Protein AF-A0A959GGW8-F1 (afdb_monomer_lite)

Radius of gyration: 22.42 Å; chains: 1; bounding box: 46×36×60 Å

Secondary structure (DSSP, 8-state):
-HHHHHHHHHHHHHTTTT---S-SSTT--EEEEEEEEEEE----BTTB-S---EEEEEEEEEEEE-SSS-EEEEEEEEE-------TT--TT-

Sequence (93 aa):
MKKIQLFLAVLFLLFTVSLSAQTTGPERRFEGGLVAGFNMSQIDGDLLHGFHKLGFNAGGRVNALLNERWRIGLELLFSQQGASRSKLDNPAS

Foldseek 3Di:
DVVVVVVVVVVVVVVPPDPCVDDPDQPPFKDKDKDKDKDQAADDDPQFDDRPDIKIKIWMKMWGDPDPPDIDMDIDMDIDYYTDHDPPSDPPD

pLDDT: mean 79.96, std 13.53, range [52.0, 97.0]

Structure (mmCIF, N/CA/C/O backbone):
data_AF-A0A959GGW8-F1
#
_entry.id   AF-A0A959GGW8-F1
#
loop_
_atom_site.group_PDB
_atom_site.id
_atom_site.type_symbol
_atom_site.label_atom_id
_atom_site.label_alt_id
_atom_site.label_comp_id
_atom_site.label_asym_id
_atom_site.label_entity_id
_atom_site.label_seq_id
_atom_site.pdbx_PDB_ins_code
_atom_site.Cartn_x
_atom_site.Cartn_y
_atom_site.Cartn_z
_atom_site.occupancy
_atom_site.B_iso_or_equiv
_atom_site.auth_seq_id
_atom_site.auth_comp_id
_atom_site.auth_asym_id
_atom_site.auth_atom_id
_atom_site.pdbx_PDB_model_num
ATOM 1 N N . MET A 1 1 ? 26.149 -23.287 12.617 1.00 66.44 1 MET A N 1
ATOM 2 C CA . MET A 1 1 ? 25.772 -21.897 12.974 1.00 66.44 1 MET A CA 1
ATOM 3 C C . MET A 1 1 ? 24.549 -21.403 12.194 1.00 66.44 1 MET A C 1
ATOM 5 O O . MET A 1 1 ? 23.539 -21.146 12.829 1.00 66.44 1 MET A O 1
ATOM 9 N N . LYS A 1 2 ? 24.554 -21.391 10.849 1.00 81.19 2 LYS A N 1
ATOM 10 C CA . LYS A 1 2 ? 23.408 -20.923 10.025 1.00 81.19 2 LYS A CA 1
ATOM 11 C C . LYS A 1 2 ? 22.059 -21.612 10.312 1.00 81.19 2 LYS A C 1
ATOM 13 O O . LYS A 1 2 ? 21.029 -20.955 10.342 1.00 81.19 2 LYS A O 1
ATOM 18 N N . LYS A 1 3 ? 22.063 -22.925 10.583 1.00 83.69 3 LYS A N 1
ATOM 19 C CA . LYS A 1 3 ? 20.843 -23.695 10.913 1.00 83.69 3 LYS A CA 1
ATOM 20 C C . LYS A 1 3 ? 20.213 -23.278 12.250 1.00 83.69 3 LYS A C 1
ATOM 22 O O . LYS A 1 3 ? 18.999 -23.205 12.352 1.00 83.69 3 LYS A O 1
ATOM 27 N N . ILE A 1 4 ? 21.046 -22.958 13.243 1.00 92.06 4 ILE A N 1
ATOM 28 C CA . ILE A 1 4 ? 20.609 -22.446 14.552 1.00 92.06 4 ILE A CA 1
ATOM 29 C C . ILE A 1 4 ? 20.041 -21.033 14.407 1.00 92.06 4 ILE A C 1
ATOM 31 O O . ILE A 1 4 ? 19.006 -20.735 14.983 1.00 92.06 4 ILE A O 1
ATOM 35 N N . GLN A 1 5 ? 20.657 -20.187 13.577 1.00 88.00 5 GLN A N 1
ATOM 36 C CA . GLN A 1 5 ? 20.134 -18.848 13.284 1.00 88.00 5 GLN A CA 1
ATOM 37 C C . GLN A 1 5 ? 18.775 -18.904 12.574 1.00 88.00 5 GLN A C 1
ATOM 39 O O . GLN A 1 5 ? 17.867 -18.170 12.944 1.00 88.00 5 GLN A O 1
ATOM 44 N N . LEU A 1 6 ? 18.612 -19.811 11.603 1.00 91.00 6 LEU A N 1
ATOM 45 C CA . LEU A 1 6 ? 17.331 -20.030 10.928 1.00 91.00 6 LEU A CA 1
ATOM 46 C C . LEU A 1 6 ? 16.260 -20.531 11.906 1.00 91.00 6 LEU A C 1
ATOM 48 O O . LEU A 1 6 ? 15.140 -20.034 11.900 1.00 91.00 6 LEU A O 1
ATOM 52 N N . PHE A 1 7 ? 16.618 -21.474 12.779 1.00 91.94 7 PHE A N 1
ATOM 53 C CA . PHE A 1 7 ? 15.721 -21.989 13.809 1.00 91.94 7 PHE A CA 1
ATOM 54 C C . PHE A 1 7 ? 15.269 -20.893 14.785 1.00 91.94 7 PHE A C 1
ATOM 56 O O . PHE A 1 7 ? 14.081 -20.779 15.069 1.00 91.94 7 PHE A O 1
ATOM 63 N N . LEU A 1 8 ? 16.191 -20.037 15.237 1.00 90.44 8 LEU A N 1
ATOM 64 C CA . LEU A 1 8 ? 15.875 -18.899 16.104 1.00 90.44 8 LEU A CA 1
ATOM 65 C C . LEU A 1 8 ? 14.995 -17.855 15.401 1.00 90.44 8 LEU A C 1
ATOM 67 O O . LEU A 1 8 ? 14.087 -17.317 16.026 1.00 90.44 8 LEU A O 1
ATOM 71 N N . ALA A 1 9 ? 15.211 -17.600 14.106 1.00 86.75 9 ALA A N 1
ATOM 72 C CA . ALA A 1 9 ? 14.373 -16.691 13.323 1.00 86.75 9 ALA A CA 1
ATOM 73 C C . ALA A 1 9 ? 12.938 -17.220 13.160 1.00 86.75 9 ALA A C 1
ATOM 75 O O . ALA A 1 9 ? 11.982 -16.465 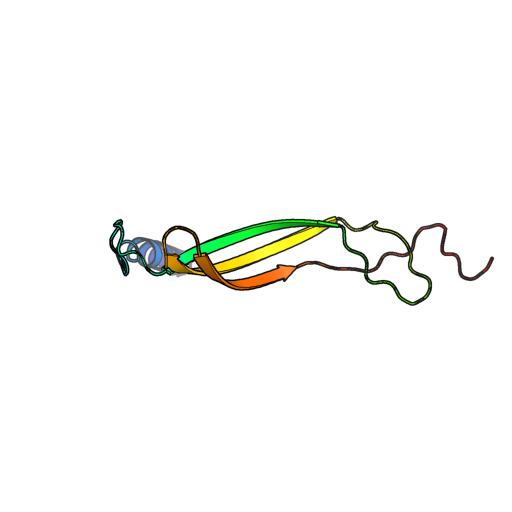13.317 1.00 86.75 9 ALA A O 1
ATOM 76 N N . VAL A 1 10 ? 12.780 -18.524 12.904 1.00 86.88 10 VAL A N 1
ATOM 77 C CA . VAL A 1 10 ? 11.462 -19.178 12.836 1.00 86.88 10 VAL A CA 1
ATOM 78 C C . VAL A 1 10 ? 10.775 -19.157 14.204 1.00 86.88 10 VAL A C 1
ATOM 80 O O . VAL A 1 10 ? 9.597 -18.826 14.284 1.00 86.88 10 VAL A O 1
ATOM 83 N N . LEU A 1 11 ? 11.505 -19.436 15.288 1.00 84.31 11 LEU A N 1
ATOM 84 C CA . LEU A 1 11 ? 10.974 -19.387 16.653 1.00 84.31 11 LEU A CA 1
ATOM 85 C C . LEU A 1 11 ? 10.516 -17.973 17.049 1.00 84.31 11 LEU A C 1
ATOM 87 O O . LEU A 1 11 ? 9.460 -17.821 17.658 1.00 84.31 11 LEU A O 1
ATOM 91 N N . PHE A 1 12 ? 11.272 -16.941 16.662 1.00 80.38 12 PHE A N 1
ATOM 92 C CA . PHE A 1 12 ? 10.894 -15.541 16.862 1.00 80.38 12 PHE A CA 1
ATOM 93 C C . PHE A 1 12 ? 9.607 -15.187 16.102 1.00 80.38 12 PHE A C 1
ATOM 95 O O . PHE A 1 12 ? 8.723 -14.554 16.671 1.00 80.38 12 PHE A O 1
ATOM 102 N N . LEU A 1 13 ? 9.456 -15.664 14.859 1.00 76.25 13 LEU A N 1
ATOM 103 C CA . LEU A 1 13 ? 8.239 -15.474 14.059 1.00 76.25 13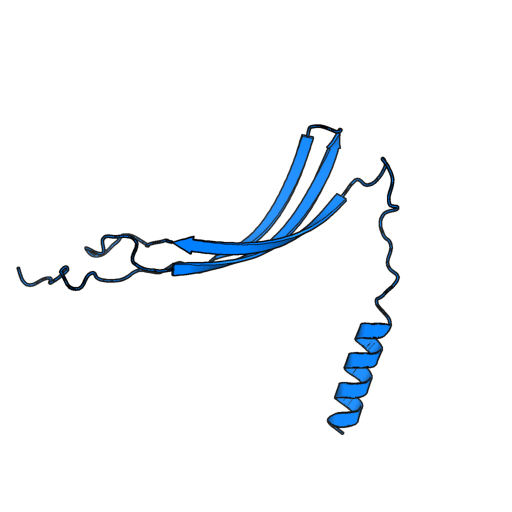 LEU A CA 1
ATOM 104 C C . LEU A 1 13 ? 7.004 -16.170 14.657 1.00 76.25 13 LEU A C 1
ATOM 106 O O . LEU A 1 13 ? 5.881 -15.713 14.468 1.00 76.25 13 LEU A O 1
ATOM 110 N N . LEU A 1 14 ? 7.197 -17.280 15.373 1.00 71.31 14 LEU A N 1
ATOM 111 C CA . LEU A 1 14 ? 6.116 -18.016 16.037 1.00 71.31 14 LEU A CA 1
ATOM 112 C C . LEU A 1 14 ? 5.661 -17.349 17.348 1.00 71.31 14 LEU A C 1
ATOM 114 O O . LEU A 1 14 ? 4.534 -17.571 17.782 1.00 71.31 14 LEU A O 1
ATOM 118 N N . PHE A 1 15 ? 6.499 -16.509 17.967 1.00 63.34 15 PHE A N 1
ATOM 119 C CA . PHE A 1 15 ? 6.196 -15.827 19.233 1.00 63.34 15 PHE A CA 1
ATOM 120 C C . PHE A 1 15 ? 5.408 -14.513 19.069 1.00 63.34 15 PHE A C 1
ATOM 122 O O . PHE A 1 15 ? 4.948 -13.944 20.057 1.00 63.34 15 PHE A O 1
ATOM 129 N N . THR A 1 16 ? 5.203 -14.023 17.842 1.00 59.25 16 THR A N 1
ATOM 130 C CA . THR A 1 16 ? 4.523 -12.739 17.577 1.00 59.25 16 THR A CA 1
ATOM 131 C C . THR A 1 16 ? 2.991 -12.827 17.507 1.00 59.25 16 THR A C 1
ATOM 133 O O . THR A 1 16 ? 2.343 -11.867 17.101 1.00 59.25 16 THR A O 1
ATOM 136 N N . VAL A 1 17 ? 2.380 -13.959 17.871 1.00 58.62 17 VAL A N 1
ATOM 137 C CA . VAL A 1 17 ? 0.984 -14.271 17.497 1.00 58.62 17 VAL A CA 1
ATOM 138 C C . VAL A 1 17 ? -0.101 -13.538 18.311 1.00 58.62 17 VAL A C 1
ATOM 140 O O . VAL A 1 17 ? -1.255 -13.551 17.896 1.00 58.62 17 VAL A O 1
ATOM 143 N N . SER A 1 18 ? 0.212 -12.809 19.390 1.00 56.75 18 SER A N 1
ATOM 144 C CA . SER A 1 18 ? -0.854 -12.314 20.292 1.00 56.75 18 SER A CA 1
ATOM 145 C C . SER A 1 18 ? -0.771 -10.843 20.717 1.00 56.75 18 SER A C 1
ATOM 147 O O . SER A 1 18 ? -1.133 -10.513 21.844 1.00 56.75 18 SER A O 1
ATOM 149 N N . LEU A 1 19 ? -0.365 -9.925 19.830 1.00 52.00 19 LEU A N 1
ATOM 150 C CA . LEU A 1 19 ? -0.655 -8.494 20.025 1.00 52.00 19 LEU A CA 1
ATOM 151 C C . LEU A 1 19 ? -2.021 -8.149 19.416 1.00 52.00 19 LEU A C 1
ATOM 153 O O . LEU A 1 19 ? -2.125 -7.684 18.283 1.00 52.00 19 LEU A O 1
ATOM 157 N N . SER A 1 20 ? -3.090 -8.368 20.183 1.00 57.94 20 SER A N 1
ATOM 158 C CA . SER A 1 20 ? -4.430 -7.920 19.797 1.00 57.94 20 SER A CA 1
ATOM 159 C C . SER A 1 20 ? -4.655 -6.488 20.283 1.00 57.94 20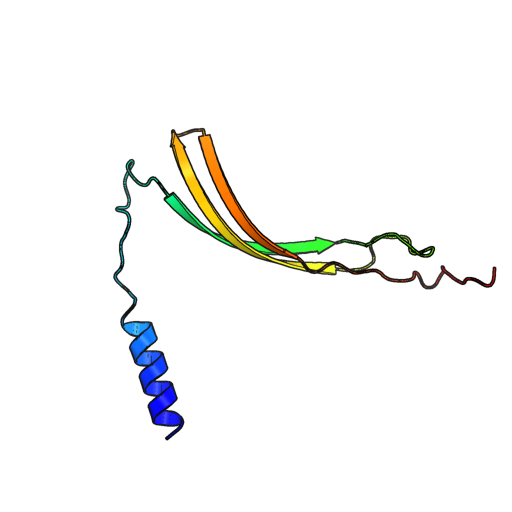 SER A C 1
ATOM 161 O O . SER A 1 20 ? -5.235 -6.260 21.339 1.00 57.94 20 SER A O 1
ATOM 163 N N . ALA A 1 21 ? -4.169 -5.505 19.520 1.00 59.34 21 ALA A N 1
ATOM 164 C CA . ALA A 1 21 ? -4.332 -4.087 19.858 1.00 59.34 21 ALA A CA 1
ATOM 165 C C . ALA A 1 21 ? -5.792 -3.600 19.754 1.00 59.34 21 ALA A C 1
ATOM 167 O O . ALA A 1 21 ? -6.120 -2.532 20.264 1.00 59.34 21 ALA A O 1
ATOM 168 N N . GLN A 1 22 ? -6.669 -4.351 19.076 1.00 61.50 22 GLN A N 1
ATOM 169 C CA . GLN A 1 22 ? -8.077 -3.997 18.897 1.00 61.50 22 GLN A CA 1
ATOM 170 C C . GLN A 1 22 ? -8.956 -5.249 18.940 1.00 61.50 22 GLN A C 1
ATOM 172 O O . GLN A 1 22 ? -8.715 -6.214 18.217 1.00 61.50 22 GLN A O 1
ATOM 177 N N . THR A 1 23 ? -9.970 -5.222 19.801 1.00 62.31 23 THR A N 1
ATOM 178 C CA . THR A 1 23 ? -11.017 -6.248 19.898 1.00 62.31 23 THR A CA 1
ATOM 179 C C . THR A 1 23 ? -11.910 -6.227 18.650 1.00 62.31 23 THR A C 1
ATOM 181 O O . THR A 1 23 ? -12.155 -5.173 18.055 1.00 62.31 23 THR A O 1
ATOM 184 N N . THR A 1 24 ? -12.369 -7.401 18.213 1.00 61.50 24 THR A N 1
ATOM 185 C CA . THR A 1 24 ? -13.281 -7.574 17.075 1.00 61.50 24 THR A CA 1
ATOM 186 C C . THR A 1 24 ? -14.694 -7.160 17.504 1.00 61.50 24 THR A C 1
ATOM 188 O O . THR A 1 24 ? -15.522 -7.985 17.869 1.00 61.50 24 THR A O 1
ATOM 191 N N . GLY A 1 25 ? -14.961 -5.855 17.519 1.00 66.88 25 GLY A N 1
ATOM 192 C CA . GLY A 1 25 ? -16.254 -5.293 17.909 1.00 66.88 25 GLY A CA 1
ATOM 193 C C . GLY A 1 25 ? -16.538 -3.949 17.233 1.00 66.88 25 GLY A C 1
ATOM 194 O O . GLY A 1 25 ? -15.687 -3.448 16.491 1.00 66.88 25 GLY A O 1
ATOM 195 N N . PRO A 1 26 ? -17.707 -3.335 17.499 1.00 64.38 26 PRO A N 1
ATOM 196 C CA . PRO A 1 26 ? -18.079 -2.016 16.963 1.00 64.38 26 PRO A CA 1
ATOM 197 C C . PRO A 1 26 ? -17.087 -0.898 17.335 1.00 64.38 26 PRO A C 1
ATOM 199 O O . PRO A 1 26 ? -17.099 0.173 16.737 1.00 64.38 26 PRO A O 1
ATOM 202 N N . GLU A 1 27 ? -16.194 -1.158 18.290 1.00 69.38 27 GLU A N 1
ATOM 203 C CA . GLU A 1 27 ? -15.183 -0.222 18.786 1.00 69.38 27 GLU A CA 1
ATOM 204 C C . GLU A 1 27 ? -13.861 -0.251 18.005 1.00 69.38 27 GLU A C 1
ATOM 206 O O . GLU A 1 27 ? -12.966 0.549 18.286 1.00 69.38 27 GLU A O 1
ATOM 211 N N . ARG A 1 28 ? -13.709 -1.147 17.016 1.00 76.19 28 ARG A N 1
ATOM 212 C CA . ARG A 1 28 ? -12.510 -1.197 16.169 1.00 76.19 28 ARG A CA 1
ATOM 213 C C . ARG A 1 28 ? -12.368 0.125 15.420 1.00 76.19 28 ARG A C 1
ATOM 215 O O . ARG A 1 28 ? -13.078 0.385 14.450 1.00 76.19 28 ARG A O 1
ATOM 222 N N . ARG A 1 29 ? -11.434 0.960 15.874 1.00 83.38 29 ARG A N 1
ATOM 223 C CA . ARG A 1 29 ? -11.221 2.306 15.340 1.00 83.38 29 ARG A CA 1
ATOM 224 C C . ARG A 1 29 ? -10.236 2.325 14.181 1.00 83.38 29 ARG A C 1
ATOM 226 O O . ARG A 1 29 ? -10.350 3.218 13.352 1.00 83.38 29 ARG A O 1
ATOM 233 N N . PHE A 1 30 ? -9.319 1.360 14.085 1.00 86.94 30 PHE A N 1
ATOM 234 C CA . PHE A 1 30 ? -8.297 1.311 13.041 1.00 86.94 30 PHE A CA 1
ATOM 235 C C . PHE A 1 30 ? -8.231 -0.038 12.315 1.00 86.94 30 PHE A C 1
ATOM 237 O O . PHE A 1 30 ? -8.204 -1.108 12.923 1.00 86.94 30 PHE A O 1
ATOM 244 N N . GLU A 1 31 ? -8.119 0.014 10.993 1.00 87.69 31 GLU A N 1
ATOM 245 C CA . GLU A 1 31 ? -7.935 -1.128 10.109 1.00 87.69 31 GLU A CA 1
ATOM 246 C C . GLU A 1 31 ? -6.607 -1.032 9.370 1.00 87.69 31 GLU A C 1
ATOM 248 O O . GLU A 1 31 ? -6.440 -0.166 8.519 1.00 87.69 31 GLU A O 1
ATOM 253 N N . GLY A 1 32 ? -5.689 -1.954 9.656 1.00 90.19 32 GLY A N 1
ATOM 254 C CA . GLY A 1 32 ? -4.516 -2.188 8.819 1.00 90.19 32 GLY A CA 1
ATOM 255 C C . GLY A 1 32 ? -4.827 -3.164 7.684 1.00 90.19 32 GLY A C 1
ATOM 256 O O . GLY A 1 32 ? -5.629 -4.083 7.860 1.00 90.19 32 GLY A O 1
ATOM 257 N N . GLY A 1 33 ? -4.179 -2.987 6.537 1.00 89.81 33 GLY A N 1
ATOM 258 C CA . GLY A 1 33 ? -4.261 -3.915 5.413 1.00 89.81 33 GLY A CA 1
ATOM 259 C C . GLY A 1 33 ? -3.048 -3.827 4.494 1.00 89.81 33 GLY A C 1
ATOM 260 O O . GLY A 1 33 ? -2.292 -2.858 4.537 1.00 89.81 33 GLY A O 1
ATOM 261 N N . LEU A 1 34 ? -2.879 -4.843 3.653 1.00 94.88 34 LEU A N 1
ATOM 262 C CA . LEU A 1 34 ? -1.937 -4.819 2.537 1.00 94.88 34 LEU A CA 1
ATOM 263 C C . LEU A 1 34 ? -2.697 -4.509 1.248 1.00 94.88 34 LEU A C 1
ATOM 265 O O . LEU A 1 34 ? -3.844 -4.922 1.080 1.00 94.88 34 LEU A O 1
ATOM 269 N N . VAL A 1 35 ? -2.043 -3.790 0.347 1.00 94.75 35 VAL A N 1
ATOM 270 C CA . VAL A 1 35 ? -2.536 -3.472 -0.993 1.00 94.75 35 VAL A CA 1
ATOM 271 C C . VAL A 1 35 ? -1.547 -4.064 -1.983 1.00 94.75 35 VAL A C 1
ATOM 273 O O . VAL A 1 35 ? -0.341 -3.929 -1.797 1.00 94.75 35 VAL A O 1
ATOM 276 N N . ALA A 1 36 ? -2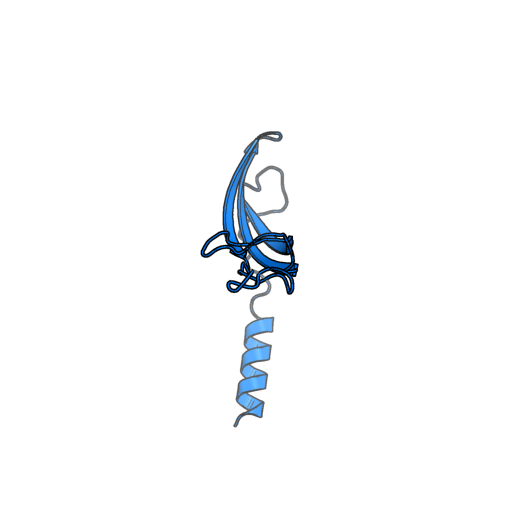.038 -4.745 -3.011 1.00 95.44 36 ALA A N 1
ATOM 277 C CA . ALA A 1 36 ? -1.220 -5.251 -4.103 1.00 95.44 36 ALA A CA 1
ATOM 278 C C . ALA A 1 36 ? -2.059 -5.325 -5.379 1.00 95.44 36 ALA A C 1
ATOM 280 O O . ALA A 1 36 ? -3.254 -5.617 -5.324 1.00 95.44 36 ALA A O 1
ATOM 281 N N . GLY A 1 37 ? -1.434 -5.084 -6.525 1.00 94.19 37 GLY A N 1
ATOM 282 C CA . GLY A 1 37 ? -2.111 -5.096 -7.809 1.00 94.19 37 GLY A CA 1
ATOM 283 C C . GLY A 1 37 ? -1.169 -4.832 -8.973 1.00 94.19 37 GLY A C 1
ATOM 284 O O . GLY A 1 37 ? 0.047 -4.717 -8.824 1.00 94.19 37 GLY A O 1
ATOM 285 N N . PHE A 1 38 ? -1.756 -4.716 -10.156 1.00 94.06 38 PHE A N 1
ATOM 286 C CA . PHE A 1 38 ? -1.044 -4.375 -11.381 1.00 94.06 38 PHE A CA 1
ATOM 287 C C . PHE A 1 38 ? -1.491 -2.999 -11.871 1.00 94.06 38 PHE A C 1
ATOM 289 O O . PHE A 1 38 ? -2.600 -2.556 -11.577 1.00 94.06 38 PHE A O 1
ATOM 296 N N . ASN A 1 39 ? -0.619 -2.308 -12.595 1.00 90.25 39 ASN A N 1
ATOM 297 C CA . ASN A 1 39 ? -0.933 -1.072 -13.299 1.00 90.25 39 ASN A CA 1
ATOM 298 C C . ASN A 1 39 ? -0.371 -1.133 -14.726 1.00 90.25 39 ASN A C 1
ATOM 300 O O . ASN A 1 39 ? 0.534 -1.913 -15.010 1.00 90.25 39 ASN A O 1
ATOM 304 N N . MET A 1 40 ? -0.906 -0.313 -15.624 1.00 88.00 40 MET A N 1
ATOM 305 C CA . MET A 1 40 ? -0.257 0.013 -16.892 1.00 88.00 40 MET A CA 1
ATOM 306 C C . MET A 1 40 ? 0.001 1.514 -16.880 1.00 88.00 40 MET A C 1
ATOM 308 O O . MET A 1 40 ? -0.944 2.298 -16.842 1.00 88.00 40 MET A O 1
ATOM 312 N N . SER A 1 41 ? 1.272 1.909 -16.832 1.00 82.31 41 SER A N 1
ATOM 313 C CA . SER A 1 41 ? 1.680 3.312 -16.727 1.00 82.31 41 SER A CA 1
ATOM 314 C C . SER A 1 41 ? 2.876 3.602 -17.630 1.00 82.31 41 SER A C 1
ATOM 316 O O . SER A 1 41 ? 3.761 2.759 -17.803 1.00 82.31 41 SER A O 1
ATOM 318 N N . GLN A 1 42 ? 2.890 4.798 -18.219 1.00 79.94 42 GLN A N 1
ATOM 319 C CA . GLN A 1 42 ? 4.000 5.310 -19.011 1.00 79.94 42 GLN A CA 1
ATOM 320 C C . GLN A 1 42 ? 4.322 6.739 -18.569 1.00 79.94 42 GLN A C 1
ATOM 322 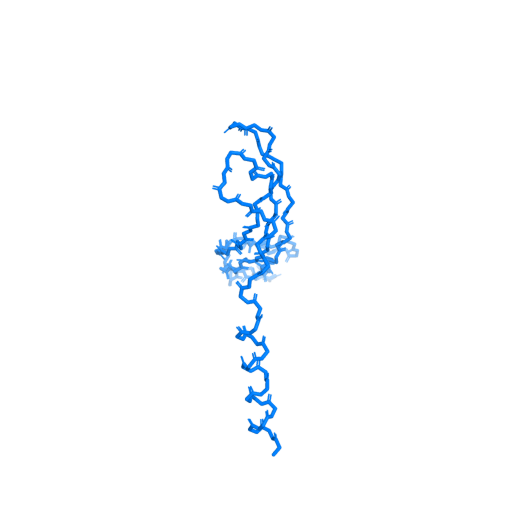O O . GLN A 1 42 ? 3.421 7.551 -18.380 1.00 79.94 42 GLN A O 1
ATOM 327 N N . ILE A 1 43 ? 5.607 7.019 -18.355 1.00 81.56 43 ILE A N 1
ATOM 328 C CA . ILE A 1 43 ? 6.098 8.382 -18.139 1.00 81.56 43 ILE A CA 1
ATOM 329 C C . ILE A 1 43 ? 6.351 8.992 -19.520 1.00 81.56 43 ILE A C 1
ATOM 331 O O . ILE A 1 43 ? 7.224 8.509 -20.246 1.00 81.56 43 ILE A O 1
ATOM 335 N N . ASP A 1 44 ? 5.582 10.022 -19.867 1.00 77.69 44 ASP A N 1
ATOM 336 C CA . ASP A 1 44 ? 5.704 10.740 -21.138 1.00 77.69 44 ASP A CA 1
ATOM 337 C C . ASP A 1 44 ? 6.839 11.777 -21.079 1.00 77.69 44 ASP A C 1
ATOM 339 O O . ASP A 1 44 ? 6.978 12.531 -20.114 1.00 77.69 44 ASP A O 1
ATOM 343 N N . GLY A 1 45 ? 7.662 11.808 -22.128 1.00 75.69 45 GLY A N 1
ATOM 344 C CA . GLY A 1 45 ? 8.833 12.680 -22.279 1.00 75.69 45 GLY A CA 1
ATOM 345 C C . GLY A 1 45 ? 9.701 12.206 -23.448 1.00 75.69 45 GLY A C 1
ATOM 346 O O . GLY A 1 45 ? 9.560 11.066 -23.869 1.00 75.69 45 GLY A O 1
ATOM 347 N N . ASP A 1 46 ? 10.566 13.053 -24.011 1.00 74.31 46 ASP A N 1
ATOM 348 C CA . ASP A 1 46 ? 11.517 12.686 -25.084 1.00 74.31 46 ASP A CA 1
ATOM 349 C C . ASP A 1 46 ? 10.923 11.853 -26.249 1.00 74.31 46 ASP A C 1
ATOM 351 O O . ASP A 1 46 ? 11.525 10.868 -26.691 1.00 74.31 46 ASP A O 1
ATOM 355 N N . LEU A 1 47 ? 9.739 12.254 -26.743 1.00 69.19 47 LEU A N 1
ATOM 356 C CA . LEU A 1 47 ? 8.977 11.604 -27.831 1.00 69.19 47 LEU A CA 1
ATOM 357 C C . LEU A 1 47 ? 8.506 10.164 -27.529 1.00 69.19 47 LEU A C 1
ATOM 359 O O . LEU A 1 47 ? 8.200 9.406 -28.445 1.00 69.19 47 LEU A O 1
ATOM 363 N N . LEU A 1 48 ? 8.450 9.769 -26.255 1.00 65.19 48 LEU A N 1
ATOM 364 C CA . LEU A 1 48 ? 7.935 8.472 -25.808 1.00 65.19 48 LEU A CA 1
ATOM 365 C C . LEU A 1 48 ? 6.408 8.514 -25.718 1.00 65.19 48 LEU A C 1
ATOM 367 O O . LEU A 1 48 ? 5.876 9.284 -24.922 1.00 65.19 48 LEU A O 1
ATOM 371 N N . HIS A 1 49 ? 5.708 7.648 -26.463 1.00 62.41 49 HIS A N 1
ATOM 372 C CA . HIS A 1 49 ? 4.239 7.572 -26.440 1.00 62.41 49 HIS A CA 1
ATOM 373 C C . HIS A 1 49 ? 3.695 6.132 -26.275 1.00 62.41 49 HIS A C 1
ATOM 375 O O . HIS A 1 49 ? 4.295 5.159 -26.739 1.00 62.41 49 HIS A O 1
ATOM 381 N N . GLY A 1 50 ? 2.540 5.984 -25.605 1.00 64.44 50 GLY A N 1
ATOM 382 C CA . GLY A 1 50 ? 1.792 4.720 -25.445 1.00 64.44 50 GLY A CA 1
ATOM 383 C C . GLY A 1 50 ? 1.673 4.208 -23.997 1.00 64.44 50 GLY A C 1
ATOM 384 O O . GLY A 1 50 ? 2.077 4.885 -23.069 1.00 64.44 50 GLY A O 1
ATOM 385 N N . PHE A 1 51 ? 1.097 3.014 -23.785 1.00 65.25 51 PHE A N 1
ATOM 386 C CA . PHE A 1 51 ? 1.014 2.334 -22.472 1.00 65.25 51 PHE A CA 1
ATOM 387 C C . PHE A 1 51 ? 1.574 0.912 -22.574 1.00 65.25 51 PHE A C 1
ATOM 389 O O . PHE A 1 51 ? 0.863 -0.081 -22.440 1.00 65.25 51 PHE A O 1
ATOM 396 N N . HIS A 1 52 ? 2.868 0.798 -22.863 1.00 69.69 52 HIS A N 1
ATOM 397 C CA . HIS A 1 52 ? 3.473 -0.494 -23.208 1.00 69.69 52 HIS A CA 1
ATOM 398 C C . HIS A 1 52 ? 4.071 -1.251 -22.014 1.00 69.69 52 HIS A C 1
ATOM 400 O O . HIS A 1 52 ? 4.669 -2.311 -22.199 1.00 69.69 52 HIS A O 1
ATOM 406 N N . LYS A 1 53 ? 3.950 -0.724 -20.787 1.00 75.06 53 LYS A N 1
ATOM 407 C CA . LYS A 1 53 ? 4.561 -1.320 -19.592 1.00 75.06 53 LYS A CA 1
ATOM 408 C C . LYS A 1 53 ? 3.514 -1.750 -18.574 1.00 75.06 53 LYS A C 1
ATOM 410 O O . LYS A 1 53 ? 2.858 -0.917 -17.956 1.00 75.06 53 LYS A O 1
ATOM 415 N N . LEU A 1 54 ? 3.416 -3.065 -18.378 1.00 86.44 54 LEU A N 1
ATOM 416 C CA . LEU A 1 54 ? 2.750 -3.653 -17.222 1.00 86.44 54 LEU A CA 1
ATOM 417 C C . LEU A 1 54 ? 3.658 -3.480 -15.997 1.00 86.44 54 LEU A C 1
ATOM 419 O O . LEU A 1 54 ? 4.788 -3.965 -15.985 1.00 86.44 54 LEU A O 1
ATOM 423 N N . GLY A 1 55 ? 3.166 -2.774 -14.987 1.00 89.00 55 GLY A N 1
ATOM 424 C CA . GLY A 1 55 ? 3.820 -2.558 -13.704 1.00 89.00 55 GLY A CA 1
ATOM 425 C C . GLY A 1 55 ? 3.093 -3.275 -12.571 1.00 89.00 55 GLY A C 1
ATOM 426 O O . GLY A 1 55 ? 1.899 -3.567 -12.649 1.00 89.00 55 GLY A O 1
ATOM 427 N N . PHE A 1 56 ? 3.816 -3.548 -11.491 1.00 93.75 56 PHE A N 1
ATOM 428 C CA . PHE A 1 56 ? 3.244 -4.008 -10.229 1.00 93.75 56 PHE A CA 1
ATOM 429 C C . PHE A 1 56 ? 3.195 -2.858 -9.219 1.00 93.75 56 PHE A C 1
ATOM 431 O O . PHE A 1 56 ? 4.063 -1.981 -9.204 1.00 93.75 56 PHE A O 1
ATOM 438 N N . ASN A 1 57 ? 2.182 -2.862 -8.360 1.00 95.31 57 ASN A N 1
ATOM 439 C CA . ASN A 1 57 ? 2.092 -1.974 -7.211 1.00 95.31 57 ASN A CA 1
ATOM 440 C C . ASN A 1 57 ? 1.774 -2.776 -5.950 1.00 95.31 57 ASN A C 1
ATOM 442 O O . ASN A 1 57 ? 1.022 -3.747 -5.998 1.00 95.31 57 ASN A O 1
ATOM 446 N N . ALA A 1 58 ? 2.368 -2.380 -4.828 1.00 97.00 58 ALA A N 1
ATOM 447 C CA . ALA A 1 58 ? 2.077 -2.962 -3.527 1.00 97.00 58 ALA A CA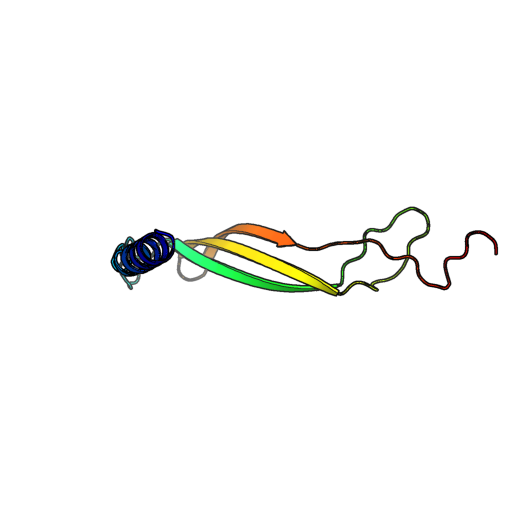 1
ATOM 448 C C . ALA A 1 58 ? 2.420 -2.017 -2.384 1.00 97.00 58 ALA A C 1
ATOM 450 O O . ALA A 1 58 ? 3.259 -1.134 -2.523 1.00 97.00 58 ALA A O 1
ATOM 451 N N . GLY A 1 59 ? 1.811 -2.231 -1.228 1.00 95.38 59 GLY A N 1
ATOM 452 C CA . GLY A 1 59 ? 2.072 -1.430 -0.050 1.00 95.38 59 GLY A CA 1
ATOM 453 C C . GLY A 1 59 ? 1.178 -1.778 1.127 1.00 95.38 59 GLY A C 1
ATOM 454 O O . GLY A 1 59 ? 0.514 -2.815 1.151 1.00 95.38 59 GLY A O 1
ATOM 455 N N . GLY A 1 60 ? 1.184 -0.896 2.117 1.00 96.81 60 GLY A N 1
ATOM 456 C CA . GLY A 1 60 ? 0.358 -1.004 3.312 1.00 96.81 60 GLY A CA 1
ATOM 457 C C . GLY A 1 60 ? -0.644 0.138 3.391 1.00 96.81 60 GLY A C 1
ATOM 458 O O . GLY A 1 60 ? -0.375 1.247 2.931 1.00 96.81 60 GLY A O 1
ATOM 459 N N . ARG A 1 61 ? -1.786 -0.124 4.021 1.00 95.06 61 ARG A N 1
ATOM 460 C CA . ARG A 1 61 ? -2.785 0.888 4.359 1.00 95.06 61 ARG A CA 1
ATOM 461 C C . ARG A 1 61 ? -3.182 0.807 5.823 1.00 95.06 61 ARG A C 1
ATOM 463 O O . ARG A 1 61 ? -3.211 -0.280 6.401 1.00 95.06 61 ARG A O 1
ATOM 470 N N . VAL A 1 62 ? -3.549 1.948 6.391 1.00 93.88 62 VAL A N 1
ATOM 471 C CA . VAL A 1 62 ? -4.179 2.062 7.708 1.00 93.88 62 VAL A CA 1
ATOM 472 C C . VAL A 1 62 ? -5.372 3.003 7.598 1.00 93.88 62 VAL A C 1
ATOM 474 O O . VAL A 1 62 ? -5.218 4.139 7.172 1.00 93.88 62 VAL A O 1
ATOM 477 N N . ASN A 1 63 ? -6.556 2.551 8.005 1.00 93.44 63 ASN A N 1
ATOM 478 C CA . ASN A 1 63 ? -7.797 3.324 7.973 1.00 93.44 63 ASN A CA 1
ATOM 479 C C . ASN A 1 63 ? -8.335 3.558 9.380 1.00 93.44 63 ASN A C 1
ATOM 481 O O . ASN A 1 63 ? -8.510 2.601 10.121 1.00 93.44 63 ASN A O 1
ATOM 485 N N . ALA A 1 64 ? -8.676 4.793 9.725 1.00 92.00 64 ALA A N 1
ATOM 486 C CA . ALA A 1 64 ? -9.484 5.138 10.883 1.00 92.00 64 ALA A CA 1
ATOM 487 C C . ALA A 1 64 ? -10.981 5.120 10.517 1.00 92.00 64 ALA A C 1
ATOM 489 O O . ALA A 1 64 ? -11.410 5.807 9.588 1.00 92.00 64 ALA A O 1
ATOM 490 N N . LEU A 1 65 ? -11.790 4.352 11.248 1.00 90.31 65 LEU A N 1
ATOM 491 C CA . LEU A 1 65 ? -13.244 4.293 11.093 1.00 90.31 65 LEU A CA 1
ATOM 492 C C . LEU A 1 65 ? -13.896 5.411 11.915 1.00 90.31 65 LEU A C 1
ATOM 494 O O . LEU A 1 65 ? -13.872 5.373 13.142 1.00 90.31 65 LEU A O 1
ATOM 498 N N . LEU A 1 66 ? -14.483 6.419 11.267 1.00 87.62 66 LEU A N 1
ATOM 499 C CA . LEU A 1 66 ? -15.142 7.527 11.975 1.00 87.62 66 LEU A CA 1
ATOM 500 C C . LEU A 1 66 ? -16.567 7.146 12.378 1.00 87.62 66 LEU A C 1
ATOM 502 O O . LEU A 1 66 ? -16.975 7.379 13.514 1.00 87.62 66 LEU A O 1
ATOM 506 N N . ASN A 1 67 ? -17.292 6.518 11.455 1.00 86.75 67 ASN A N 1
ATOM 507 C CA . ASN A 1 67 ? -18.617 5.935 11.649 1.00 86.75 67 ASN A CA 1
ATOM 508 C C . ASN A 1 67 ? -18.838 4.813 10.614 1.00 86.75 67 ASN A C 1
ATOM 510 O O . ASN A 1 67 ? -17.915 4.429 9.896 1.00 86.75 67 ASN A O 1
ATOM 514 N N . GLU A 1 68 ? -20.060 4.294 10.510 1.00 85.19 68 GLU A N 1
ATOM 515 C CA . GLU A 1 68 ? -20.396 3.193 9.595 1.00 85.19 68 GLU A CA 1
ATOM 516 C C . GLU A 1 68 ? -20.188 3.524 8.106 1.00 85.19 68 GLU A C 1
ATOM 518 O O . GLU A 1 68 ? -20.005 2.617 7.295 1.00 85.19 68 GLU A O 1
ATOM 523 N N . ARG A 1 69 ? -20.198 4.811 7.733 1.00 90.38 69 ARG A N 1
ATOM 524 C CA . ARG A 1 69 ? -20.120 5.272 6.335 1.00 90.38 69 ARG A CA 1
ATOM 525 C C . ARG A 1 69 ? -18.784 5.916 5.979 1.00 90.38 69 ARG A C 1
ATOM 527 O O . ARG A 1 69 ? -18.400 5.899 4.815 1.00 90.38 69 ARG A O 1
ATOM 534 N N . TRP A 1 70 ? -18.086 6.479 6.960 1.00 92.50 70 TRP A N 1
ATOM 535 C CA . TRP A 1 70 ? -16.895 7.294 6.751 1.00 92.50 70 TRP A CA 1
ATOM 536 C C . TRP A 1 70 ? -15.653 6.654 7.354 1.00 92.50 70 TRP A C 1
ATOM 538 O O . TRP A 1 70 ? -15.611 6.285 8.532 1.00 92.50 70 TRP A O 1
ATOM 548 N N . ARG A 1 71 ? -14.608 6.581 6.531 1.00 92.38 71 ARG A N 1
ATOM 549 C CA . ARG A 1 71 ? -13.276 6.107 6.901 1.00 92.38 71 ARG A CA 1
ATOM 550 C C . ARG A 1 71 ? -12.248 7.076 6.333 1.00 92.38 71 ARG A C 1
ATOM 552 O O . ARG A 1 71 ? -12.405 7.527 5.203 1.00 92.38 71 ARG A O 1
ATOM 559 N N . ILE A 1 72 ? -11.218 7.385 7.110 1.00 95.06 72 ILE A N 1
ATOM 560 C CA . ILE A 1 72 ? -10.065 8.170 6.654 1.00 95.06 72 ILE A CA 1
ATOM 561 C C . ILE A 1 72 ? -8.847 7.264 6.704 1.00 95.06 72 ILE A C 1
ATOM 563 O O . ILE A 1 72 ? -8.595 6.642 7.731 1.00 95.06 72 ILE A O 1
ATOM 567 N N . GLY A 1 73 ? -8.111 7.176 5.601 1.00 92.94 73 GLY A N 1
ATOM 568 C CA . GLY A 1 73 ? -6.983 6.267 5.459 1.00 92.94 73 GLY A CA 1
ATOM 569 C C . GLY A 1 73 ? -5.683 6.962 5.104 1.00 92.94 73 GLY A C 1
ATOM 570 O O . GLY A 1 73 ? -5.683 7.991 4.433 1.00 92.94 73 GLY A O 1
ATOM 571 N N . LEU A 1 74 ? -4.583 6.361 5.544 1.00 95.75 74 LEU A N 1
ATOM 572 C CA . LEU A 1 74 ? -3.240 6.618 5.050 1.00 95.75 74 LEU A CA 1
ATOM 573 C C . LEU A 1 74 ? -2.748 5.357 4.347 1.00 95.75 74 LEU A C 1
ATOM 575 O O . LEU A 1 74 ? -2.813 4.259 4.905 1.00 95.75 74 LEU A O 1
ATOM 579 N N . GLU A 1 75 ? -2.225 5.523 3.137 1.00 95.38 75 GLU A N 1
ATOM 580 C CA . GLU A 1 75 ? -1.644 4.437 2.354 1.00 95.38 75 GLU A CA 1
ATOM 581 C C . GLU A 1 75 ? -0.201 4.774 1.988 1.00 95.38 75 GLU A C 1
ATOM 583 O O . GLU A 1 75 ? 0.111 5.897 1.594 1.00 95.38 75 GLU A O 1
ATOM 588 N N . LEU A 1 76 ? 0.682 3.788 2.120 1.00 96.69 76 LEU A N 1
ATOM 589 C CA . LEU A 1 76 ? 2.054 3.856 1.643 1.00 96.69 76 LEU A CA 1
ATOM 590 C C . LEU A 1 76 ? 2.222 2.792 0.567 1.00 96.69 76 LEU A C 1
ATOM 592 O O . LEU A 1 76 ? 2.262 1.599 0.873 1.00 96.69 76 LEU A O 1
ATOM 596 N N . LEU A 1 77 ? 2.308 3.238 -0.684 1.00 96.00 77 LEU A N 1
ATOM 597 C CA . LEU A 1 77 ? 2.321 2.376 -1.859 1.00 96.00 77 LEU A CA 1
ATOM 598 C C . LEU A 1 77 ? 3.631 2.532 -2.632 1.00 96.00 77 LEU A C 1
ATOM 600 O O . LEU A 1 77 ? 4.060 3.637 -2.955 1.00 96.00 77 LEU A O 1
ATOM 604 N N . PHE A 1 78 ? 4.231 1.402 -2.980 1.00 94.88 78 PHE A N 1
ATOM 605 C CA . PHE A 1 78 ? 5.223 1.286 -4.035 1.00 94.88 78 PHE A CA 1
ATOM 606 C C . PHE A 1 78 ? 4.507 1.020 -5.362 1.00 94.88 78 PHE A C 1
ATOM 608 O O . PHE A 1 78 ? 3.627 0.163 -5.440 1.00 94.88 78 PHE A O 1
ATOM 615 N N . SER A 1 79 ? 4.898 1.731 -6.418 1.00 94.00 79 SER A N 1
ATOM 616 C CA . SER A 1 79 ? 4.349 1.547 -7.761 1.00 94.00 79 SER A CA 1
ATOM 617 C C . SER A 1 79 ? 5.472 1.558 -8.786 1.00 94.00 79 SER A C 1
ATOM 619 O O . SER A 1 79 ? 6.237 2.519 -8.865 1.00 94.00 79 SER A O 1
ATOM 621 N N . GLN A 1 80 ? 5.573 0.490 -9.574 1.00 90.50 80 GLN A N 1
ATOM 622 C CA . GLN A 1 80 ? 6.484 0.445 -10.708 1.00 90.50 80 GLN A CA 1
ATOM 623 C C . GLN A 1 80 ? 5.886 1.245 -11.857 1.00 90.50 80 GLN A C 1
ATOM 625 O O . GLN A 1 80 ? 4.801 0.928 -12.342 1.00 90.50 80 GLN A O 1
ATOM 630 N N . GLN A 1 81 ? 6.625 2.262 -12.285 1.00 86.81 81 GLN A N 1
ATOM 631 C CA . GLN A 1 81 ? 6.334 3.069 -13.462 1.00 86.81 81 GLN A CA 1
ATOM 632 C C . GLN A 1 81 ? 7.566 3.060 -14.363 1.00 86.81 81 GLN A C 1
ATOM 634 O O . GLN A 1 81 ? 8.692 2.884 -13.891 1.00 86.81 81 GLN A O 1
ATOM 639 N N . GLY A 1 82 ? 7.382 3.244 -15.666 1.00 79.25 82 GLY A N 1
ATOM 640 C CA . GLY A 1 82 ? 8.517 3.331 -16.575 1.00 79.25 82 GLY A CA 1
ATOM 641 C C . GLY A 1 82 ? 8.186 4.051 -17.870 1.00 79.25 82 GLY A C 1
ATOM 642 O O . GLY A 1 82 ? 7.040 4.383 -18.128 1.00 79.25 82 GLY A O 1
ATOM 643 N N . ALA A 1 83 ? 9.202 4.251 -18.705 1.00 74.56 83 ALA A N 1
ATOM 644 C CA . ALA A 1 83 ? 9.049 4.819 -20.042 1.00 74.56 83 ALA A CA 1
ATOM 645 C C . ALA A 1 83 ? 9.595 3.835 -21.087 1.00 74.56 83 ALA A C 1
ATOM 647 O O . ALA A 1 83 ? 10.665 3.249 -20.881 1.00 74.56 83 ALA A O 1
ATOM 648 N N . SER A 1 84 ? 8.836 3.554 -22.149 1.00 69.31 84 SER A N 1
ATOM 649 C CA . SER A 1 84 ? 9.259 2.670 -23.246 1.00 69.31 84 SER A CA 1
ATOM 650 C C . SER A 1 84 ? 9.174 3.419 -24.563 1.00 69.31 84 SER A C 1
ATOM 652 O O . SER A 1 84 ? 8.139 4.019 -24.830 1.00 69.31 84 SER A O 1
ATOM 654 N N . ARG A 1 85 ? 10.210 3.325 -25.406 1.00 66.00 85 ARG A N 1
ATOM 655 C CA . ARG A 1 85 ? 10.079 3.706 -26.820 1.00 66.00 85 ARG A CA 1
ATOM 656 C C . ARG A 1 85 ? 9.185 2.690 -27.506 1.00 66.00 85 ARG A C 1
ATOM 658 O O . ARG A 1 85 ? 9.407 1.483 -27.357 1.00 66.00 85 ARG A O 1
ATOM 665 N N . SER A 1 86 ? 8.200 3.167 -28.254 1.00 63.91 86 SER A N 1
ATOM 666 C CA . SER A 1 86 ? 7.588 2.347 -29.287 1.00 63.91 86 SER A CA 1
ATOM 667 C C . SER A 1 86 ? 8.649 2.042 -30.345 1.00 63.91 86 SER A C 1
ATOM 669 O O . SER A 1 86 ? 9.527 2.855 -30.623 1.00 63.91 86 SER A O 1
ATOM 671 N N . LYS A 1 87 ? 8.575 0.868 -30.981 1.00 62.19 87 LYS A N 1
ATOM 672 C CA . LYS A 1 87 ? 9.455 0.523 -32.115 1.00 62.19 87 LYS A CA 1
ATOM 673 C C . LYS A 1 87 ? 9.257 1.461 -33.319 1.00 62.19 87 LYS A C 1
ATOM 675 O O . LYS A 1 87 ? 10.072 1.438 -34.234 1.00 62.19 87 LYS A O 1
ATOM 680 N N . LEU A 1 88 ? 8.172 2.239 -33.310 1.00 62.69 88 LEU A N 1
ATOM 681 C CA . LEU A 1 88 ? 7.827 3.255 -34.302 1.00 62.69 88 LEU A CA 1
ATOM 682 C C . LEU A 1 88 ? 8.397 4.644 -33.956 1.00 62.69 88 LEU A C 1
ATOM 684 O O . LEU A 1 88 ? 8.421 5.503 -34.831 1.00 62.69 88 LEU A O 1
ATOM 688 N N . ASP A 1 89 ? 8.902 4.852 -32.733 1.00 62.50 89 ASP A N 1
ATOM 689 C CA . ASP A 1 89 ? 9.514 6.113 -32.293 1.00 62.50 89 ASP A CA 1
ATOM 690 C C . ASP A 1 89 ? 10.977 6.160 -32.775 1.00 62.50 89 ASP A C 1
ATOM 692 O O . ASP A 1 89 ? 11.929 6.010 -32.002 1.00 62.50 89 ASP A O 1
ATOM 696 N N . ASN A 1 90 ? 11.171 6.281 -34.090 1.00 61.25 90 ASN A N 1
ATOM 697 C CA . ASN A 1 90 ? 12.484 6.497 -34.689 1.00 61.25 90 ASN A CA 1
ATOM 698 C C . ASN A 1 90 ? 12.742 8.011 -34.805 1.00 61.25 90 ASN A C 1
ATOM 700 O O . ASN A 1 90 ? 12.000 8.682 -35.513 1.00 61.25 90 ASN A O 1
ATOM 704 N N . PRO A 1 91 ? 13.801 8.574 -34.196 1.00 58.59 91 PRO A N 1
ATOM 705 C CA . PRO A 1 91 ? 14.123 10.001 -34.328 1.00 58.59 91 PRO A CA 1
ATOM 706 C C . PRO A 1 91 ? 14.633 10.410 -35.726 1.00 58.59 91 PRO A C 1
ATOM 708 O O . PRO A 1 91 ? 15.040 11.553 -35.909 1.00 58.59 91 PRO A O 1
ATOM 711 N N . ALA A 1 92 ? 14.662 9.489 -36.696 1.00 60.34 92 ALA A N 1
ATOM 712 C CA . ALA A 1 92 ? 15.192 9.696 -38.046 1.00 60.34 92 ALA A CA 1
ATOM 713 C C . ALA A 1 92 ? 14.129 9.641 -39.167 1.00 60.34 92 ALA A C 1
ATOM 715 O O . ALA A 1 92 ? 14.493 9.419 -40.321 1.00 60.34 92 ALA A O 1
ATOM 716 N N . SER A 1 93 ? 12.839 9.803 -38.848 1.00 52.03 93 SER A N 1
ATOM 717 C CA . SER A 1 93 ? 11.752 9.958 -39.833 1.00 52.03 93 SER A CA 1
ATOM 718 C C . SER A 1 93 ? 11.183 11.367 -39.833 1.00 52.03 93 SER A C 1
ATOM 720 O O . SER A 1 93 ? 10.815 11.811 -38.723 1.00 52.03 93 SER A O 1
#